Protein AF-A0AAP5H5X7-F1 (afdb_monomer)

Nearest PDB structures (foldseek):
  4ilo-assembly1_A  TM=9.196E-01  e=3.687E-01  Chlamydia trachomatis L2/434/Bu
  4wpe-assembly1_A-2  TM=8.777E-01  e=2.007E+00  Saccharomyces cerevisiae S288C
  3na7-assembly1_A  TM=5.187E-01  e=3.936E-01  Helicobacter pylori NCTC 11638

pLDDT: mean 79.78, std 10.84, range [44.06, 90.75]

Sequence (95 aa):
MDRKGNDSDRGAINRIVKEHNATVTDLRKYATAKKQIRAEIEKSKTPEEIRAARNQMYQQKTESQAKISQAEGLLQKIHQLKDLAINRTELIRKL

Mean predicted aligned error: 8.85 Å

Radius of gyration: 21.43 Å; Cα contacts (8 Å, |Δi|>4): 33; chains: 1; bounding box: 49×16×64 Å

Organism: Paenibacillus amylolyticus (NCBI:txid1451)

Solvent-accessible surface area (backbone atoms only — not comparable to full-atom values): 5216 Å² total; per-residue (Å²): 142,74,66,75,62,58,57,52,54,53,54,48,52,55,50,49,52,51,52,32,53,52,43,51,51,53,53,52,51,48,58,51,49,53,53,51,47,51,56,46,46,76,67,45,88,47,75,64,54,37,50,52,45,48,51,52,51,52,54,52,48,56,56,46,51,55,47,48,55,52,35,52,53,42,50,51,53,51,49,54,53,52,52,51,54,51,54,52,53,54,53,61,73,75,108

Foldseek 3Di:
DPPVVVVVLVVVLVVLVVVLVVLVVVLVVLVVVLVVLVVQCVVDDDPVSVVVSVVVNVVSVVVNVVSVVSSVVSVVVNVVSVVVVVVVVVVVVVD

Secondary structure (DSSP, 8-state):
--HHHHHHHHHHHHHHHHHHHHHHHHHHHHHHHHHHHHHHHHH--SHHHHHHHHHHHHHHHHHHHHHHHHHHHHHHHHHHHHHHHHHHHHHHHT-

Structure (mmCIF, N/CA/C/O backbone):
data_AF-A0AAP5H5X7-F1
#
_entry.id   AF-A0AAP5H5X7-F1
#
loop_
_atom_site.group_PDB
_atom_site.id
_atom_site.type_symbol
_atom_site.label_atom_id
_atom_site.label_alt_id
_atom_site.label_comp_id
_atom_site.label_asym_id
_atom_site.label_entity_id
_atom_site.label_seq_id
_atom_site.pdbx_PDB_ins_code
_atom_site.Cartn_x
_atom_site.Cartn_y
_atom_site.Cartn_z
_atom_site.occupancy
_atom_site.B_iso_or_equiv
_atom_site.auth_seq_id
_atom_site.auth_comp_id
_atom_site.auth_asym_id
_atom_site.auth_atom_id
_atom_site.pdbx_PDB_model_num
ATOM 1 N N . MET A 1 1 ? 14.813 -1.097 -38.961 1.00 44.06 1 MET A N 1
ATOM 2 C CA . MET A 1 1 ? 13.365 -1.155 -38.643 1.00 44.06 1 MET A CA 1
ATOM 3 C C . MET A 1 1 ? 13.287 -1.298 -37.128 1.00 44.06 1 MET A C 1
ATOM 5 O O . MET A 1 1 ? 13.336 -2.417 -36.655 1.00 44.06 1 MET A O 1
ATOM 9 N N . ASP A 1 2 ? 13.220 -0.198 -36.364 1.00 46.84 2 ASP A N 1
ATOM 10 C CA . ASP A 1 2 ? 13.540 -0.242 -34.913 1.00 46.84 2 ASP A CA 1
ATOM 11 C C . ASP A 1 2 ? 12.514 0.446 -34.001 1.00 46.84 2 ASP A C 1
ATOM 13 O O . ASP A 1 2 ? 12.730 0.611 -32.803 1.00 46.84 2 ASP A O 1
ATOM 17 N N . ARG A 1 3 ? 11.363 0.863 -34.542 1.00 46.62 3 ARG A N 1
ATOM 18 C CA . ARG A 1 3 ? 10.361 1.603 -33.751 1.00 46.62 3 ARG A CA 1
ATOM 19 C C . ARG A 1 3 ? 9.448 0.703 -32.911 1.00 46.62 3 ARG A C 1
ATOM 21 O O . ARG A 1 3 ? 8.971 1.143 -31.875 1.00 46.62 3 ARG A O 1
ATOM 28 N N . LYS A 1 4 ? 9.258 -0.567 -33.295 1.00 45.94 4 LYS A N 1
ATOM 29 C CA . LYS A 1 4 ? 8.309 -1.475 -32.618 1.00 45.94 4 LYS A CA 1
ATOM 30 C C . LYS A 1 4 ? 8.730 -1.902 -31.202 1.00 45.94 4 LYS A C 1
ATOM 32 O O . LYS A 1 4 ? 7.851 -2.153 -30.387 1.00 45.94 4 LYS A O 1
ATOM 37 N N . GLY A 1 5 ? 10.027 -1.945 -30.883 1.00 47.81 5 GLY A N 1
ATOM 38 C CA . GLY A 1 5 ? 10.494 -2.278 -29.525 1.00 47.81 5 GLY A CA 1
ATOM 39 C C . GLY A 1 5 ? 10.295 -1.134 -28.523 1.00 47.81 5 GLY A C 1
ATOM 40 O O . GLY A 1 5 ? 9.802 -1.344 -27.417 1.00 47.81 5 GLY A O 1
ATOM 41 N N . ASN A 1 6 ? 10.574 0.100 -28.955 1.00 50.81 6 ASN A N 1
ATOM 42 C CA . ASN A 1 6 ? 10.616 1.283 -28.089 1.00 50.81 6 ASN A CA 1
ATOM 43 C C . ASN A 1 6 ? 9.234 1.708 -27.553 1.00 50.81 6 ASN A C 1
ATOM 45 O O . ASN A 1 6 ? 9.124 2.191 -26.424 1.00 50.81 6 ASN A O 1
ATOM 49 N N . ASP A 1 7 ? 8.179 1.518 -28.350 1.00 53.28 7 ASP A N 1
ATOM 50 C CA . ASP A 1 7 ? 6.801 1.815 -27.937 1.00 53.28 7 ASP A CA 1
ATOM 51 C C . ASP A 1 7 ? 6.272 0.781 -26.931 1.00 53.28 7 ASP A C 1
ATOM 53 O O . ASP A 1 7 ? 5.495 1.121 -26.034 1.00 53.28 7 ASP A O 1
ATOM 57 N N . SER A 1 8 ? 6.746 -0.468 -27.020 1.00 60.72 8 SER A N 1
ATOM 58 C CA . SER A 1 8 ? 6.373 -1.528 -26.080 1.00 60.72 8 SER A CA 1
ATOM 59 C C . SER A 1 8 ? 6.977 -1.298 -24.688 1.00 60.72 8 SER A C 1
ATOM 61 O O . SER A 1 8 ? 6.260 -1.396 -23.688 1.00 60.72 8 SER A O 1
ATOM 63 N N . ASP A 1 9 ? 8.241 -0.861 -24.630 1.00 64.50 9 ASP A N 1
ATOM 64 C CA . ASP A 1 9 ? 8.966 -0.587 -23.384 1.00 64.50 9 ASP A CA 1
ATOM 65 C C . ASP A 1 9 ? 8.402 0.645 -22.664 1.00 64.50 9 ASP A C 1
ATOM 67 O O . ASP A 1 9 ? 8.136 0.618 -21.459 1.00 64.50 9 ASP A O 1
ATOM 71 N N . ARG A 1 10 ? 8.115 1.722 -23.412 1.00 66.75 10 ARG A N 1
ATOM 72 C CA . ARG A 1 10 ? 7.443 2.918 -22.872 1.00 66.75 10 ARG A CA 1
ATOM 73 C C . ARG A 1 10 ? 6.035 2.604 -22.367 1.00 66.75 10 ARG A C 1
ATOM 75 O O . ARG A 1 10 ? 5.641 3.079 -21.300 1.00 66.75 10 ARG A O 1
ATOM 82 N N . GLY A 1 11 ? 5.286 1.777 -23.097 1.00 76.56 11 GLY A N 1
ATOM 83 C CA . GLY A 1 11 ? 3.961 1.316 -22.684 1.00 76.56 11 GLY A CA 1
ATOM 84 C C . GLY A 1 11 ? 3.988 0.436 -21.429 1.00 76.56 11 GLY A C 1
ATOM 85 O O . GLY A 1 11 ? 3.037 0.459 -20.646 1.00 76.56 11 GLY A O 1
ATOM 86 N N . ALA A 1 12 ? 5.054 -0.336 -21.213 1.00 76.38 12 ALA A N 1
ATOM 87 C CA . ALA A 1 12 ? 5.251 -1.128 -20.000 1.00 76.38 12 ALA A CA 1
ATOM 88 C C . ALA A 1 12 ? 5.614 -0.247 -18.791 1.00 76.38 12 ALA A C 1
ATOM 90 O O . ALA A 1 12 ? 4.980 -0.367 -17.742 1.00 76.38 12 ALA A O 1
ATOM 91 N N . ILE A 1 13 ? 6.546 0.702 -18.952 1.00 77.06 13 ILE A N 1
ATOM 92 C CA . ILE A 1 13 ? 6.933 1.655 -17.895 1.00 77.06 13 ILE A CA 1
ATOM 93 C C . ILE A 1 13 ? 5.722 2.466 -17.422 1.00 77.06 13 ILE A C 1
ATOM 95 O O . ILE A 1 13 ? 5.449 2.533 -16.225 1.00 77.06 13 ILE A O 1
ATOM 99 N N . ASN A 1 14 ? 4.947 3.029 -18.354 1.00 82.38 14 ASN A N 1
ATOM 100 C CA . ASN A 1 14 ? 3.769 3.828 -18.010 1.00 82.38 14 ASN A CA 1
ATOM 101 C C . ASN A 1 14 ? 2.714 3.019 -17.240 1.00 82.38 14 ASN A C 1
ATOM 103 O O .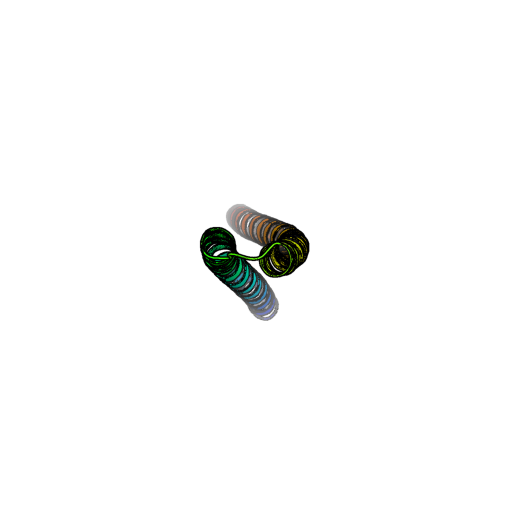 ASN A 1 14 ? 2.061 3.560 -16.347 1.00 82.38 14 ASN A O 1
ATOM 107 N N . ARG A 1 15 ? 2.560 1.723 -17.545 1.00 85.12 15 ARG A N 1
ATOM 108 C CA . ARG A 1 15 ? 1.667 0.826 -16.796 1.00 85.12 15 ARG A CA 1
ATOM 109 C C . ARG A 1 15 ? 2.151 0.620 -15.362 1.00 85.12 15 ARG A C 1
ATOM 111 O O . ARG A 1 15 ? 1.359 0.807 -14.444 1.00 85.12 15 ARG A O 1
ATOM 118 N N . ILE A 1 16 ? 3.440 0.333 -15.170 1.00 83.44 16 ILE A N 1
ATOM 119 C CA . ILE A 1 16 ? 4.035 0.127 -13.838 1.00 83.44 16 ILE A CA 1
ATOM 120 C C . ILE A 1 16 ? 3.939 1.405 -12.992 1.00 83.44 16 ILE A C 1
ATOM 122 O O . ILE A 1 16 ? 3.548 1.347 -11.829 1.00 83.44 16 ILE A O 1
ATOM 126 N N . VAL A 1 17 ? 4.223 2.574 -13.575 1.00 85.19 17 VAL A N 1
ATOM 127 C CA . VAL A 1 17 ? 4.096 3.868 -12.882 1.00 85.19 17 VAL A CA 1
ATOM 128 C C . VAL A 1 17 ? 2.645 4.144 -12.483 1.00 85.19 17 VAL A C 1
ATOM 130 O O . VAL A 1 17 ? 2.381 4.571 -11.358 1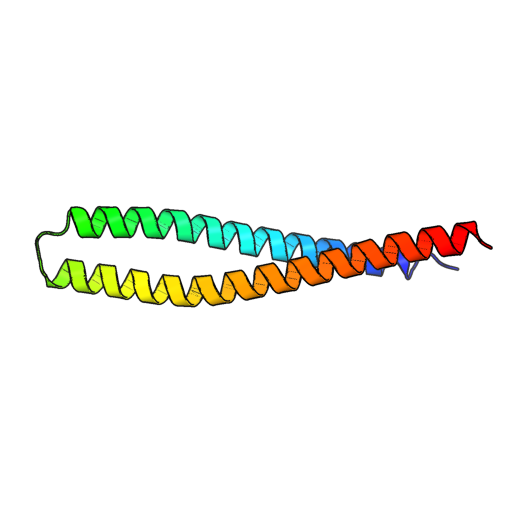.00 85.19 17 VAL A O 1
ATOM 133 N N . LYS A 1 18 ? 1.685 3.874 -13.375 1.00 88.25 18 LYS A N 1
ATOM 134 C CA . LYS A 1 18 ? 0.256 4.035 -13.073 1.00 88.25 18 LYS A CA 1
ATOM 135 C C . LYS A 1 18 ? -0.185 3.115 -11.932 1.00 88.25 18 LYS A C 1
ATOM 137 O O . LYS A 1 18 ? -0.900 3.566 -11.040 1.00 88.25 18 LYS A O 1
ATOM 142 N N . GLU A 1 19 ? 0.260 1.862 -11.938 1.00 86.69 19 GLU A N 1
ATOM 143 C CA . GLU A 1 19 ? -0.033 0.887 -10.883 1.00 86.69 19 GLU A CA 1
ATOM 144 C C . GLU A 1 19 ? 0.594 1.288 -9.538 1.00 86.69 19 GLU A C 1
ATOM 146 O O . GLU A 1 19 ? -0.073 1.250 -8.501 1.00 86.69 19 GLU A O 1
ATOM 151 N N . HIS A 1 20 ? 1.840 1.772 -9.551 1.00 87.12 20 HIS A N 1
ATOM 152 C CA . HIS A 1 20 ? 2.507 2.292 -8.357 1.00 87.12 20 HIS A CA 1
ATOM 153 C C . HIS A 1 20 ? 1.726 3.473 -7.760 1.00 87.12 20 HIS A C 1
ATOM 155 O O . HIS A 1 20 ? 1.400 3.471 -6.574 1.00 87.12 20 HIS A O 1
ATOM 161 N N . ASN A 1 21 ? 1.337 4.446 -8.590 1.00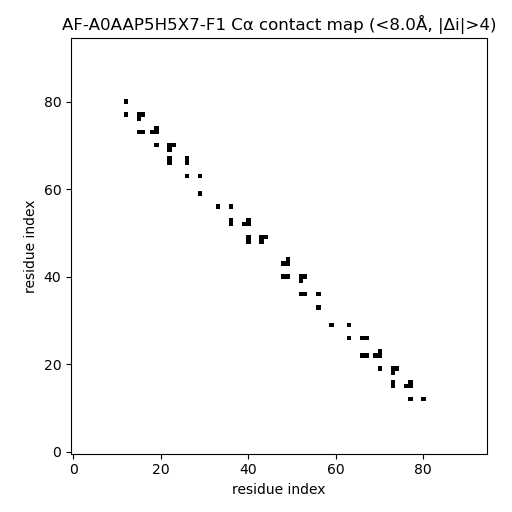 83.88 21 ASN A N 1
ATOM 162 C CA . ASN A 1 21 ? 0.576 5.617 -8.147 1.00 83.88 21 ASN A CA 1
ATOM 163 C C . ASN A 1 21 ? -0.816 5.255 -7.603 1.00 83.88 21 ASN A C 1
ATOM 165 O O . ASN A 1 21 ? -1.280 5.862 -6.631 1.00 83.88 21 ASN A O 1
ATOM 169 N N . ALA A 1 22 ? -1.482 4.261 -8.198 1.00 88.19 22 ALA A N 1
ATOM 170 C CA . ALA A 1 22 ? -2.747 3.742 -7.683 1.00 88.19 22 ALA A CA 1
ATOM 171 C C . ALA A 1 22 ? -2.558 3.115 -6.291 1.00 88.19 22 ALA A C 1
ATOM 173 O O . ALA A 1 22 ? -3.286 3.454 -5.357 1.00 88.19 22 ALA A O 1
ATOM 174 N N . THR A 1 23 ? -1.514 2.301 -6.121 1.00 84.81 23 THR A N 1
ATOM 175 C CA . THR A 1 23 ? -1.175 1.674 -4.833 1.00 84.81 23 THR A CA 1
ATOM 176 C C . THR A 1 23 ? -0.854 2.720 -3.759 1.00 84.81 23 THR A C 1
ATOM 178 O O . THR A 1 23 ? -1.360 2.646 -2.639 1.00 84.81 23 THR A O 1
ATOM 181 N N . VAL A 1 24 ? -0.091 3.765 -4.099 1.00 85.12 24 VAL A N 1
ATOM 182 C CA . VAL A 1 24 ? 0.195 4.892 -3.190 1.00 85.12 24 VAL A CA 1
ATOM 183 C C . VAL A 1 24 ? -1.082 5.640 -2.795 1.00 85.12 24 VAL A C 1
ATOM 185 O O . VAL A 1 24 ? -1.239 6.041 -1.640 1.00 85.12 24 VAL A O 1
ATOM 188 N N . THR A 1 25 ? -2.014 5.824 -3.730 1.00 90.19 25 THR A N 1
ATOM 189 C CA . THR A 1 25 ? -3.304 6.473 -3.451 1.00 90.19 25 THR A CA 1
ATOM 190 C C . THR A 1 25 ? -4.122 5.671 -2.442 1.00 90.19 25 THR A C 1
ATOM 192 O O . THR A 1 25 ? -4.676 6.241 -1.500 1.00 90.19 25 THR A O 1
ATOM 195 N N . ASP A 1 26 ? -4.151 4.351 -2.585 1.00 83.88 26 ASP A N 1
ATOM 196 C CA . ASP A 1 26 ? -4.815 3.460 -1.638 1.00 83.88 26 ASP A CA 1
ATOM 197 C C . ASP A 1 26 ? -4.178 3.499 -0.245 1.00 83.88 26 ASP A C 1
ATOM 199 O O . ASP A 1 26 ? -4.890 3.561 0.759 1.00 83.88 26 ASP A O 1
ATOM 203 N N . LEU A 1 27 ? -2.845 3.547 -0.165 1.00 84.81 27 LEU A N 1
ATOM 204 C CA . LEU A 1 27 ? -2.131 3.700 1.107 1.00 84.81 27 LEU A CA 1
ATOM 205 C C . LEU A 1 27 ? -2.450 5.035 1.796 1.00 84.81 27 LEU A C 1
ATOM 207 O O . LEU A 1 27 ? -2.598 5.087 3.019 1.00 84.81 27 LEU A O 1
ATOM 211 N N . ARG A 1 28 ? -2.626 6.119 1.029 1.00 88.06 28 ARG A N 1
ATOM 212 C CA . ARG A 1 28 ? -3.077 7.412 1.574 1.00 88.06 28 ARG A CA 1
ATOM 213 C C . ARG A 1 28 ? -4.501 7.336 2.121 1.00 88.06 28 ARG A C 1
ATOM 215 O O . ARG A 1 28 ? -4.755 7.869 3.200 1.00 88.06 28 ARG A O 1
ATOM 222 N N . LYS A 1 29 ? -5.417 6.655 1.423 1.00 86.31 29 LYS A N 1
ATOM 223 C CA . LYS A 1 29 ? -6.786 6.424 1.921 1.00 86.31 29 LYS A CA 1
ATOM 224 C C . LYS A 1 29 ? -6.771 5.650 3.237 1.00 86.31 29 LYS A C 1
ATOM 226 O O . LYS A 1 29 ? -7.462 6.047 4.171 1.00 86.31 29 LYS A O 1
ATOM 231 N N . TYR A 1 30 ? -5.934 4.618 3.346 1.00 83.94 30 TYR A N 1
ATOM 232 C CA . TYR A 1 30 ? -5.746 3.893 4.602 1.00 83.94 30 TYR A CA 1
ATOM 233 C C . TYR A 1 30 ? -5.237 4.798 5.733 1.00 83.94 30 TYR A C 1
ATOM 235 O O . TYR A 1 30 ? -5.764 4.751 6.842 1.00 83.94 30 TYR A O 1
ATOM 243 N N . ALA A 1 31 ? -4.255 5.666 5.469 1.00 84.75 31 ALA A N 1
ATOM 244 C CA . ALA A 1 31 ? -3.760 6.600 6.481 1.00 84.75 31 ALA A CA 1
ATOM 245 C C . ALA A 1 31 ? -4.872 7.525 7.015 1.00 84.75 31 ALA A C 1
ATOM 247 O O . ALA A 1 31 ? -4.909 7.817 8.213 1.00 84.75 31 ALA A O 1
ATOM 248 N N . THR A 1 32 ? -5.799 7.948 6.151 1.00 87.75 32 THR A N 1
ATOM 249 C CA . THR A 1 32 ? -6.990 8.713 6.545 1.00 87.75 32 THR A CA 1
ATOM 250 C C . THR A 1 32 ? -7.980 7.860 7.341 1.00 87.75 32 THR A C 1
ATOM 252 O O . THR A 1 32 ? -8.397 8.285 8.418 1.00 87.75 32 THR A O 1
ATOM 255 N N . ALA A 1 33 ? -8.299 6.647 6.880 1.00 82.56 33 ALA A N 1
ATOM 256 C CA . ALA A 1 33 ? -9.200 5.726 7.580 1.00 82.56 33 ALA A CA 1
ATOM 257 C C . ALA A 1 33 ? -8.692 5.392 8.992 1.00 82.56 33 ALA A C 1
ATOM 259 O O . ALA A 1 33 ? -9.444 5.441 9.960 1.00 82.56 33 ALA A O 1
ATOM 260 N N . LYS A 1 34 ? -7.380 5.179 9.149 1.00 85.06 34 LYS A N 1
ATOM 261 C CA . LYS A 1 34 ? -6.745 4.966 10.455 1.00 85.06 34 LYS A CA 1
ATOM 262 C C . LYS A 1 34 ? -6.951 6.148 11.409 1.00 85.06 34 LYS A C 1
ATOM 264 O O . LYS A 1 34 ? -7.146 5.935 12.603 1.00 85.06 34 LYS A O 1
ATOM 269 N N . LYS A 1 35 ? -6.901 7.392 10.911 1.00 86.81 35 LYS A N 1
ATOM 270 C CA . LYS A 1 35 ? -7.184 8.586 11.731 1.00 86.81 35 LYS A CA 1
ATOM 271 C C . LYS A 1 35 ? -8.650 8.632 12.163 1.00 86.81 35 LYS A C 1
ATOM 273 O O . LYS A 1 35 ? -8.914 8.960 13.314 1.00 86.81 35 LYS A O 1
ATOM 278 N N . GLN A 1 36 ? -9.573 8.283 11.267 1.00 85.75 36 GLN A N 1
ATOM 279 C CA . GLN A 1 36 ? -11.009 8.238 11.560 1.00 85.75 36 GLN A CA 1
ATOM 280 C C . GLN A 1 36 ? -11.331 7.177 12.616 1.00 85.75 36 GLN A C 1
ATOM 282 O O . GLN A 1 36 ? -11.893 7.519 13.649 1.00 85.75 36 GLN A O 1
ATOM 287 N N . ILE A 1 37 ? -10.858 5.941 12.428 1.00 82.44 37 ILE A N 1
ATOM 288 C CA . ILE A 1 37 ? -11.059 4.839 13.384 1.00 82.44 37 ILE A CA 1
ATOM 289 C C . ILE A 1 37 ? -10.461 5.184 14.754 1.00 82.44 37 ILE A C 1
ATOM 291 O O . ILE A 1 37 ? -11.055 4.896 15.788 1.00 82.44 37 ILE A O 1
ATOM 295 N N . ARG A 1 38 ? -9.297 5.847 14.798 1.00 84.06 38 ARG A N 1
ATOM 296 C CA . ARG A 1 38 ? -8.716 6.304 16.069 1.00 84.06 38 ARG A CA 1
ATOM 297 C C . ARG A 1 38 ? -9.618 7.319 16.776 1.00 84.06 38 ARG A C 1
ATOM 299 O O . ARG A 1 38 ? -9.838 7.187 17.975 1.00 84.06 38 ARG A O 1
ATOM 306 N N . ALA A 1 39 ? -10.162 8.285 16.038 1.00 85.69 39 ALA A N 1
ATOM 307 C CA . ALA A 1 39 ? -11.103 9.258 16.582 1.00 85.69 39 ALA A CA 1
ATOM 308 C C . ALA A 1 39 ? -12.429 8.607 17.027 1.00 85.69 39 ALA A C 1
ATOM 310 O O . ALA A 1 39 ? -13.033 9.052 17.998 1.00 85.69 39 ALA A O 1
ATOM 311 N N . GLU A 1 40 ? -12.883 7.551 16.346 1.00 80.88 40 GLU A N 1
ATOM 312 C CA . GLU A 1 40 ? -14.046 6.751 16.754 1.00 80.88 40 GLU A CA 1
ATOM 313 C C . GLU A 1 40 ? -13.776 5.980 18.047 1.00 80.88 40 GLU A C 1
ATOM 315 O O . GLU A 1 40 ? -14.613 6.015 18.944 1.00 80.88 40 GLU A O 1
ATOM 320 N N . ILE A 1 41 ? -12.595 5.369 18.201 1.00 81.00 41 ILE A N 1
ATOM 321 C CA . ILE A 1 41 ? -12.180 4.707 19.450 1.00 81.00 41 ILE A CA 1
ATOM 322 C C . ILE A 1 41 ? -12.144 5.710 20.610 1.00 81.00 41 ILE A C 1
ATOM 324 O O . ILE A 1 41 ? -12.612 5.393 21.697 1.00 81.00 41 ILE A O 1
ATOM 328 N N . GLU A 1 42 ? -11.631 6.922 20.383 1.00 82.88 42 GLU A N 1
ATOM 329 C CA . GLU A 1 42 ? -11.572 7.985 21.400 1.00 82.88 42 GLU A CA 1
ATOM 330 C C . GLU A 1 42 ? -12.963 8.504 21.811 1.00 82.88 42 GLU A C 1
ATOM 332 O O . GLU A 1 42 ? -13.135 8.984 22.930 1.00 82.88 42 GLU A O 1
ATOM 337 N N . LYS A 1 43 ? -13.964 8.399 20.927 1.00 83.25 43 LYS A N 1
ATOM 338 C CA . LYS A 1 43 ? -15.358 8.800 21.192 1.00 83.25 43 LYS A CA 1
ATOM 339 C C . LYS A 1 43 ? -16.242 7.663 21.708 1.00 83.25 43 LYS A C 1
ATOM 341 O O . LYS A 1 43 ? -17.294 7.939 22.286 1.00 83.25 43 LYS A O 1
ATOM 346 N N . SER A 1 44 ? -15.849 6.416 21.460 1.00 79.81 44 SER A N 1
ATOM 347 C CA . SER A 1 44 ? -16.593 5.214 21.842 1.00 79.81 44 SER A CA 1
ATOM 348 C C . SER A 1 44 ? -16.741 5.131 23.357 1.00 79.81 44 SER A C 1
ATOM 350 O O . SER A 1 44 ? -15.782 5.344 24.098 1.00 79.81 44 SER A O 1
ATOM 352 N N . LYS A 1 45 ? -17.948 4.806 23.827 1.00 72.81 45 LYS A N 1
ATOM 353 C CA . LYS A 1 45 ? -18.254 4.732 25.267 1.00 72.81 45 LYS A CA 1
ATOM 354 C C . LYS A 1 45 ? -18.383 3.298 25.764 1.00 72.81 45 LYS A C 1
ATOM 356 O O . LYS A 1 45 ? -18.335 3.078 26.972 1.00 72.81 45 LYS A O 1
ATOM 361 N N . THR A 1 46 ? -18.530 2.333 24.854 1.00 86.25 46 THR A N 1
ATOM 362 C CA . THR A 1 46 ? -18.725 0.925 25.208 1.00 86.25 46 THR A CA 1
ATOM 363 C C . THR A 1 46 ? -17.509 0.057 24.846 1.00 86.25 46 THR A C 1
ATOM 365 O O . THR A 1 46 ? -16.853 0.273 23.820 1.00 86.25 46 THR A O 1
ATOM 368 N N . PRO A 1 47 ? -17.190 -0.967 25.658 1.00 83.12 47 PRO A N 1
ATOM 369 C CA . PRO A 1 47 ? -16.127 -1.922 25.343 1.00 83.12 47 PRO A CA 1
ATOM 370 C C . PRO A 1 47 ? -16.355 -2.736 24.057 1.00 83.12 47 PRO A C 1
ATOM 372 O O . PRO A 1 47 ? -15.379 -3.220 23.472 1.00 83.12 47 PRO A O 1
ATOM 375 N N . GLU A 1 48 ? -17.604 -2.938 23.616 1.00 86.06 48 GLU A N 1
ATOM 376 C CA . GLU A 1 48 ? -17.893 -3.595 22.332 1.00 86.06 48 GLU A CA 1
ATOM 377 C C . GLU A 1 48 ? -17.494 -2.725 21.134 1.00 86.06 48 GLU A C 1
ATOM 379 O O . GLU A 1 48 ? -16.801 -3.219 20.241 1.00 86.06 48 GLU A O 1
ATOM 384 N N . GLU A 1 49 ? -17.853 -1.438 21.131 1.00 80.44 49 GLU A N 1
ATOM 385 C CA . GLU A 1 49 ? -17.505 -0.495 20.054 1.00 80.44 49 GLU A CA 1
ATOM 386 C C . GLU A 1 49 ? -15.985 -0.365 19.897 1.00 80.44 49 GLU A C 1
ATOM 388 O O . GLU A 1 49 ? -15.452 -0.447 18.788 1.00 80.44 49 GLU A O 1
ATOM 393 N N . ILE A 1 50 ? -15.262 -0.276 21.020 1.00 82.12 50 ILE A N 1
ATOM 394 C CA . ILE A 1 50 ? -13.794 -0.218 21.025 1.00 82.12 50 ILE A CA 1
ATOM 395 C C . ILE A 1 50 ? -13.194 -1.496 20.421 1.00 82.12 50 ILE A C 1
ATOM 397 O O . ILE A 1 50 ? -12.237 -1.426 19.644 1.00 82.12 50 ILE A O 1
ATOM 401 N N . ARG A 1 51 ? -13.738 -2.678 20.751 1.00 87.12 51 ARG A N 1
ATOM 402 C CA . ARG A 1 51 ? -13.273 -3.956 20.181 1.00 87.12 51 ARG A CA 1
ATOM 403 C C . ARG A 1 51 ? -13.540 -4.043 18.682 1.00 87.12 51 ARG A C 1
ATOM 405 O O . ARG A 1 51 ? -12.639 -4.443 17.944 1.00 87.12 51 ARG A O 1
ATOM 412 N N . ALA A 1 52 ? -14.729 -3.650 18.232 1.00 85.56 52 ALA A N 1
ATOM 413 C CA . ALA A 1 52 ? -15.088 -3.650 16.817 1.00 85.56 52 ALA A CA 1
ATOM 414 C C . ALA A 1 52 ? -14.162 -2.728 16.002 1.00 85.56 52 ALA A C 1
ATOM 416 O O . ALA A 1 52 ? -13.533 -3.178 15.041 1.00 85.56 52 ALA A O 1
ATOM 417 N N . ALA A 1 53 ? -13.975 -1.484 16.452 1.00 82.62 53 ALA A N 1
ATOM 418 C CA . ALA A 1 53 ? -13.091 -0.517 15.805 1.00 82.62 53 ALA A CA 1
ATOM 419 C C . ALA A 1 53 ? -11.620 -0.981 15.797 1.00 82.62 53 ALA A C 1
ATOM 421 O O . ALA A 1 53 ? -10.904 -0.836 14.802 1.00 82.62 53 ALA A O 1
ATOM 422 N N . ARG A 1 54 ? -11.155 -1.621 16.880 1.00 84.00 54 ARG A N 1
ATOM 423 C CA . ARG A 1 54 ? -9.800 -2.188 16.952 1.00 84.00 54 ARG A CA 1
ATOM 424 C C . ARG A 1 54 ? -9.604 -3.342 15.967 1.00 84.00 54 ARG A C 1
ATOM 426 O O . ARG A 1 54 ? -8.565 -3.395 15.310 1.00 84.00 54 ARG A O 1
ATOM 433 N N . ASN A 1 55 ? -10.583 -4.237 15.833 1.00 88.06 55 ASN A N 1
ATOM 434 C CA . ASN A 1 55 ? -10.533 -5.340 14.869 1.00 88.06 55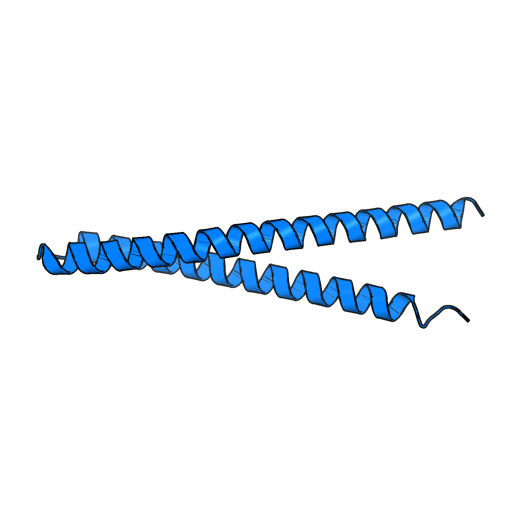 ASN A CA 1
ATOM 435 C C . ASN A 1 55 ? -10.473 -4.823 13.425 1.00 88.06 55 ASN A C 1
ATOM 437 O O . ASN A 1 55 ? -9.645 -5.292 12.643 1.00 88.06 55 ASN A O 1
ATOM 441 N N . GLN A 1 56 ? -11.268 -3.801 13.101 1.00 85.31 56 GLN A N 1
ATOM 442 C CA . GLN A 1 56 ? -11.215 -3.128 11.803 1.00 85.31 56 GLN A CA 1
ATOM 443 C C . GLN A 1 56 ? -9.834 -2.502 11.545 1.0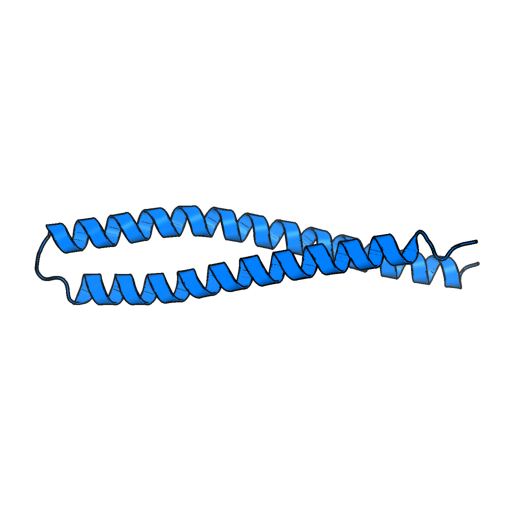0 85.31 56 GLN A C 1
ATOM 445 O O . GLN A 1 56 ? -9.269 -2.664 10.462 1.00 85.31 56 GLN A O 1
ATOM 450 N N . MET A 1 57 ? -9.230 -1.859 12.553 1.00 85.81 57 MET A N 1
ATOM 451 C CA . MET A 1 57 ? -7.873 -1.313 12.438 1.00 85.81 57 MET A CA 1
ATOM 452 C C . MET A 1 57 ? -6.827 -2.407 12.165 1.00 85.81 57 MET A C 1
ATOM 454 O O . MET A 1 57 ? -5.906 -2.195 11.374 1.00 85.81 57 MET A O 1
ATOM 458 N N . TYR A 1 58 ? -6.951 -3.575 12.804 1.00 87.44 58 TYR A N 1
ATOM 459 C CA . TYR A 1 58 ? -6.046 -4.705 12.573 1.00 87.44 58 TYR A CA 1
ATOM 460 C C . TYR A 1 58 ? -6.171 -5.273 11.157 1.00 87.44 58 TYR A C 1
ATOM 462 O O . TYR A 1 58 ? -5.145 -5.508 10.521 1.00 87.44 58 TYR A O 1
ATOM 470 N N . GLN A 1 59 ? -7.390 -5.449 10.644 1.00 87.75 59 GLN A N 1
ATOM 471 C CA . GLN A 1 59 ? -7.609 -5.918 9.270 1.00 87.75 59 GLN A CA 1
ATOM 472 C C . GLN A 1 59 ? -6.993 -4.953 8.252 1.00 87.75 59 GLN A C 1
ATOM 474 O O . GLN A 1 59 ? -6.161 -5.356 7.437 1.00 87.75 59 GLN A O 1
ATOM 479 N N . GLN A 1 60 ? -7.295 -3.658 8.377 1.00 85.38 60 GLN A N 1
ATOM 480 C CA . GLN A 1 60 ? -6.748 -2.647 7.474 1.00 85.38 60 GLN A CA 1
ATOM 481 C C . GLN A 1 60 ? -5.217 -2.533 7.568 1.00 85.38 60 GLN A C 1
ATOM 483 O O . GLN A 1 60 ? -4.553 -2.245 6.569 1.00 85.38 60 GLN A O 1
ATOM 488 N N . LYS A 1 61 ? -4.628 -2.781 8.748 1.00 86.06 61 LYS A N 1
ATOM 489 C CA . LYS A 1 61 ? -3.169 -2.833 8.917 1.00 86.06 61 LYS A CA 1
ATOM 490 C C . LYS A 1 61 ? -2.554 -3.948 8.077 1.00 86.06 61 LYS A C 1
ATOM 492 O O . LYS A 1 61 ? -1.572 -3.691 7.383 1.00 86.06 61 LYS A O 1
ATOM 497 N N . THR A 1 6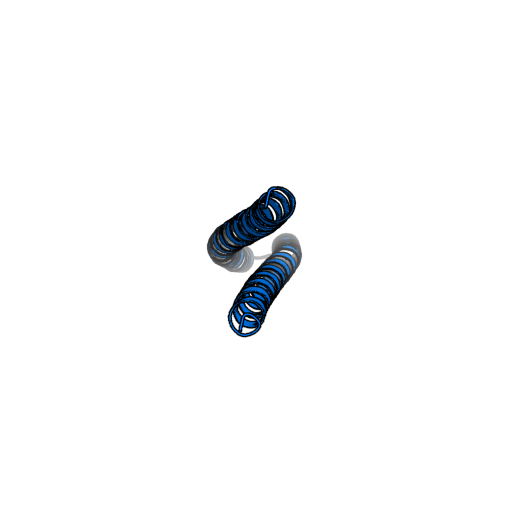2 ? -3.120 -5.150 8.131 1.00 88.31 62 THR A N 1
ATOM 498 C CA . THR A 1 62 ? -2.627 -6.304 7.368 1.00 88.31 62 THR A CA 1
ATOM 499 C C . THR A 1 62 ? -2.725 -6.056 5.864 1.00 88.31 62 THR A C 1
ATOM 501 O O . THR A 1 62 ? -1.743 -6.243 5.148 1.00 88.31 62 THR A O 1
ATOM 504 N N . GLU A 1 63 ? -3.862 -5.546 5.386 1.00 86.44 63 GLU A N 1
ATOM 505 C CA . GLU A 1 63 ? -4.046 -5.191 3.969 1.00 86.44 63 GLU A CA 1
ATOM 506 C C . GLU A 1 63 ? -3.050 -4.121 3.505 1.00 86.44 63 GLU A C 1
ATOM 508 O O . GLU A 1 63 ? -2.477 -4.201 2.418 1.00 86.44 63 GLU A O 1
ATOM 513 N N . SER A 1 64 ? -2.797 -3.123 4.349 1.00 84.94 64 SER A N 1
ATOM 514 C CA . SER A 1 64 ? -1.872 -2.037 4.025 1.00 84.94 64 SER A CA 1
ATOM 515 C C . SER A 1 64 ? -0.421 -2.494 3.997 1.00 84.94 64 SER A C 1
ATOM 517 O O . SER A 1 64 ? 0.344 -2.007 3.171 1.00 84.94 64 SER A O 1
ATOM 519 N N . GLN A 1 65 ? -0.044 -3.455 4.844 1.00 87.44 65 GLN A N 1
ATOM 520 C CA . GLN A 1 65 ? 1.278 -4.077 4.800 1.00 87.44 65 GLN A CA 1
ATOM 521 C C . GLN A 1 65 ? 1.523 -4.730 3.429 1.00 87.44 65 GLN A C 1
ATOM 523 O O . GLN A 1 65 ? 2.559 -4.488 2.815 1.00 87.44 65 GLN A O 1
ATOM 528 N N . ALA A 1 66 ? 0.544 -5.481 2.914 1.00 88.50 66 ALA A N 1
ATOM 529 C CA . ALA A 1 66 ? 0.636 -6.101 1.592 1.00 88.50 66 ALA A CA 1
ATOM 530 C C . ALA A 1 66 ? 0.753 -5.053 0.470 1.00 88.50 66 ALA A C 1
ATOM 532 O O . ALA A 1 66 ? 1.599 -5.182 -0.417 1.00 88.50 66 ALA A O 1
ATOM 533 N N . LYS A 1 67 ? -0.038 -3.972 0.542 1.00 85.50 67 LYS A N 1
ATOM 534 C CA . LYS A 1 67 ? 0.036 -2.860 -0.421 1.00 85.50 67 LYS A CA 1
ATOM 535 C C . LYS A 1 67 ? 1.377 -2.116 -0.373 1.00 85.50 67 LYS A C 1
ATOM 537 O O . LYS A 1 67 ? 1.861 -1.698 -1.421 1.00 85.50 67 LYS A O 1
ATOM 542 N N . ILE A 1 68 ? 1.997 -1.967 0.802 1.00 85.88 68 ILE A N 1
ATOM 543 C CA . ILE A 1 68 ? 3.347 -1.385 0.933 1.00 85.88 68 ILE A CA 1
ATOM 544 C C . ILE A 1 68 ? 4.362 -2.255 0.193 1.00 85.88 68 ILE A C 1
ATOM 546 O O . ILE A 1 68 ? 5.066 -1.745 -0.674 1.00 85.88 68 ILE A O 1
ATOM 550 N N . SER A 1 69 ? 4.378 -3.563 0.456 1.00 87.81 69 SER A N 1
ATOM 551 C CA . SER A 1 69 ? 5.299 -4.481 -0.223 1.00 87.81 69 SER A CA 1
ATOM 552 C C . SER A 1 69 ? 5.098 -4.489 -1.744 1.00 87.81 69 SER A C 1
ATOM 554 O O . SER A 1 69 ? 6.071 -4.510 -2.498 1.00 87.81 69 SER A O 1
ATOM 556 N N . GLN A 1 70 ? 3.850 -4.400 -2.220 1.00 87.56 70 GLN A N 1
ATOM 557 C CA . GLN A 1 70 ? 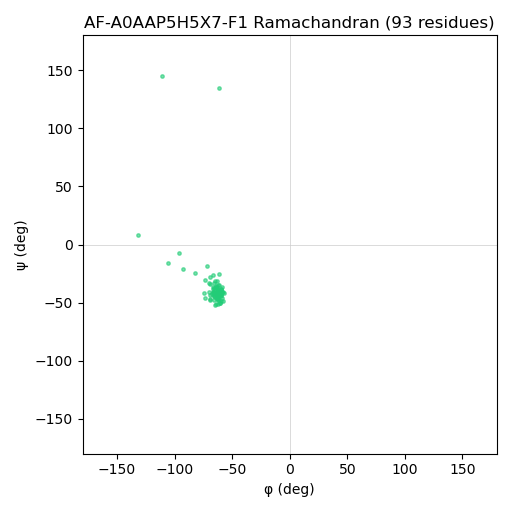3.561 -4.244 -3.650 1.00 87.56 70 GLN A CA 1
ATOM 558 C C . GLN A 1 70 ? 4.120 -2.924 -4.206 1.00 87.56 70 GLN A C 1
ATOM 560 O O . GLN A 1 70 ? 4.766 -2.924 -5.256 1.00 87.56 70 GLN A O 1
ATOM 565 N N . ALA A 1 71 ? 3.903 -1.802 -3.513 1.00 83.88 71 ALA A N 1
ATOM 566 C CA . ALA A 1 71 ? 4.392 -0.494 -3.941 1.00 83.88 71 ALA A CA 1
ATOM 567 C C . ALA A 1 71 ? 5.928 -0.441 -4.012 1.00 83.88 71 ALA A C 1
ATOM 569 O O . ALA A 1 71 ? 6.466 0.098 -4.981 1.00 83.88 71 ALA A O 1
ATOM 570 N N . GLU A 1 72 ? 6.617 -1.027 -3.028 1.00 85.44 72 GLU A N 1
ATOM 571 C CA . GLU A 1 72 ? 8.080 -1.156 -2.989 1.00 85.44 72 GLU A CA 1
ATOM 572 C C . GLU A 1 72 ? 8.602 -1.997 -4.159 1.00 85.44 72 GLU A C 1
ATOM 574 O O . GLU A 1 72 ? 9.524 -1.576 -4.860 1.00 85.44 72 GLU A O 1
ATOM 579 N N . GLY A 1 73 ? 7.967 -3.140 -4.440 1.00 90.75 73 GLY A N 1
ATOM 580 C CA . GLY A 1 73 ? 8.323 -3.981 -5.584 1.00 90.75 73 GLY A CA 1
ATOM 581 C C . GLY A 1 73 ? 8.130 -3.272 -6.930 1.00 90.75 73 GLY A C 1
ATOM 582 O O . GLY A 1 73 ? 8.971 -3.382 -7.824 1.00 90.75 73 GLY A O 1
ATOM 583 N N . LEU A 1 74 ? 7.053 -2.496 -7.085 1.00 85.31 74 LEU A N 1
ATOM 584 C CA . LEU A 1 74 ? 6.835 -1.676 -8.282 1.00 85.31 74 LEU A CA 1
ATOM 585 C C . LEU A 1 74 ? 7.895 -0.573 -8.416 1.00 85.31 74 LEU A C 1
ATOM 587 O O . LEU A 1 74 ? 8.378 -0.323 -9.519 1.00 85.31 74 LEU A O 1
ATOM 591 N N . LEU A 1 75 ? 8.302 0.049 -7.307 1.00 83.81 75 LEU A N 1
ATOM 592 C CA . LEU A 1 75 ? 9.332 1.089 -7.298 1.00 83.81 75 LEU A CA 1
ATOM 593 C C . LEU A 1 75 ? 10.709 0.537 -7.695 1.00 83.81 75 LEU A C 1
ATOM 595 O O . LEU A 1 75 ? 11.406 1.149 -8.504 1.00 83.81 75 LEU A O 1
ATOM 599 N N . GLN A 1 76 ? 11.069 -0.657 -7.218 1.00 88.50 76 GLN A N 1
ATOM 600 C CA . GLN A 1 76 ? 12.287 -1.350 -7.653 1.00 88.50 76 GLN A CA 1
ATOM 601 C C . GLN A 1 76 ? 12.284 -1.628 -9.162 1.00 88.50 76 GLN A C 1
ATOM 603 O O . GLN A 1 76 ? 13.281 -1.362 -9.833 1.00 88.50 76 GLN A O 1
ATOM 608 N N . LYS A 1 77 ? 11.156 -2.088 -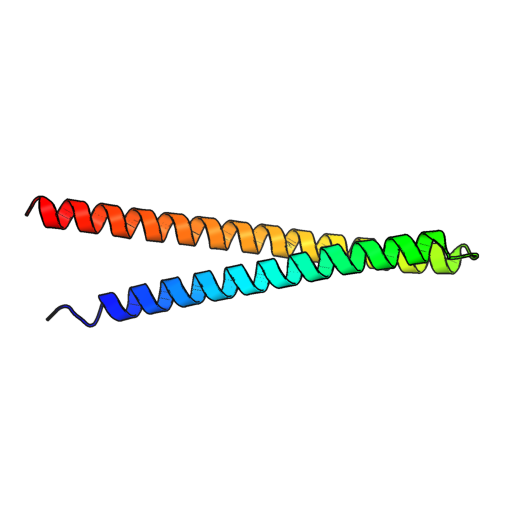9.722 1.00 85.06 77 LYS A N 1
ATOM 609 C CA . LYS A 1 77 ? 11.018 -2.288 -11.176 1.00 85.06 77 LYS A CA 1
ATOM 610 C C . LYS A 1 77 ? 11.194 -0.980 -11.950 1.00 85.06 77 LYS A C 1
ATOM 612 O O . LYS A 1 77 ? 11.848 -0.969 -12.988 1.00 85.06 77 LYS A O 1
ATOM 617 N N . ILE A 1 78 ? 10.647 0.129 -11.445 1.00 82.75 78 ILE A N 1
ATOM 618 C CA . ILE A 1 78 ? 10.827 1.456 -12.056 1.00 82.75 78 ILE A CA 1
ATOM 619 C C . ILE A 1 78 ? 12.309 1.856 -12.060 1.00 82.75 78 ILE A C 1
ATOM 621 O O . ILE A 1 78 ? 12.796 2.339 -13.081 1.00 82.75 78 ILE A O 1
ATOM 625 N N . HIS A 1 79 ? 13.039 1.631 -10.962 1.00 83.75 79 HIS A N 1
ATOM 626 C CA . HIS A 1 79 ? 14.478 1.911 -10.899 1.00 83.75 79 HIS A CA 1
ATOM 627 C C . HIS A 1 79 ? 15.274 1.069 -11.902 1.00 83.75 79 HIS A C 1
ATOM 629 O O . HIS A 1 79 ? 16.025 1.632 -12.692 1.00 83.75 79 HIS A O 1
ATOM 635 N N . GLN A 1 80 ? 15.030 -0.243 -11.965 1.00 85.25 80 GLN A N 1
ATOM 636 C CA . GLN A 1 80 ? 15.689 -1.127 -12.935 1.00 85.25 80 GLN A CA 1
ATOM 637 C C . GLN A 1 80 ? 15.461 -0.675 -14.385 1.00 85.25 80 GLN A C 1
ATOM 639 O O . GLN A 1 80 ? 16.387 -0.665 -15.195 1.00 85.25 80 GLN A O 1
ATOM 644 N N . LEU A 1 81 ? 14.234 -0.260 -14.718 1.00 81.19 81 LEU A N 1
ATOM 645 C CA . LEU A 1 81 ? 13.903 0.246 -16.052 1.00 81.19 81 LEU A CA 1
ATOM 646 C C . LEU A 1 81 ? 14.600 1.578 -16.357 1.00 81.19 81 LEU A C 1
ATOM 648 O O . LEU A 1 81 ? 15.024 1.806 -17.491 1.00 81.19 81 LEU A O 1
ATOM 652 N N . LYS A 1 82 ? 14.750 2.448 -15.354 1.00 80.12 82 LYS A N 1
ATOM 653 C CA . LYS A 1 82 ? 15.489 3.708 -15.489 1.00 80.12 82 LYS A CA 1
ATOM 654 C C . LYS A 1 82 ? 16.976 3.455 -15.752 1.00 80.12 82 LYS A C 1
ATOM 656 O O . LYS A 1 82 ? 17.530 4.062 -16.666 1.00 80.12 82 LYS A O 1
ATOM 661 N N . ASP A 1 83 ? 17.590 2.536 -15.013 1.00 82.06 83 ASP A N 1
ATOM 662 C CA . ASP A 1 83 ? 19.009 2.193 -15.161 1.00 82.06 83 ASP A CA 1
ATOM 663 C C . ASP A 1 83 ? 19.293 1.555 -16.530 1.00 82.06 83 ASP A C 1
ATOM 665 O O . ASP A 1 83 ? 20.246 1.930 -17.214 1.00 82.06 83 ASP A O 1
ATOM 669 N N . LEU A 1 84 ? 18.411 0.664 -16.999 1.00 80.38 84 LEU A N 1
ATOM 670 C CA . LEU A 1 84 ? 18.482 0.093 -18.350 1.00 80.38 84 LEU A CA 1
ATOM 671 C C . LEU A 1 84 ? 18.419 1.167 -19.447 1.00 80.38 84 LEU A C 1
ATOM 673 O O . LEU A 1 84 ? 19.163 1.094 -20.428 1.00 80.38 84 LEU A O 1
ATOM 677 N N . ALA A 1 85 ? 17.562 2.180 -19.291 1.00 74.88 85 ALA A N 1
ATOM 678 C CA . ALA A 1 85 ? 17.459 3.278 -20.251 1.00 74.88 85 ALA A CA 1
ATOM 679 C C . ALA A 1 85 ? 18.735 4.141 -20.299 1.00 74.88 85 ALA A C 1
ATOM 681 O O . ALA A 1 85 ? 19.155 4.562 -21.383 1.00 74.88 85 ALA A O 1
ATOM 682 N N . ILE A 1 86 ? 19.374 4.374 -19.147 1.00 76.38 86 ILE A N 1
ATOM 683 C CA . ILE A 1 86 ? 20.656 5.088 -19.052 1.00 76.38 86 ILE A CA 1
ATOM 684 C C . ILE A 1 86 ? 21.757 4.277 -19.743 1.00 76.38 86 ILE A C 1
ATOM 686 O O . ILE A 1 86 ? 22.389 4.783 -20.672 1.00 76.38 86 ILE A O 1
ATOM 690 N N . ASN A 1 87 ?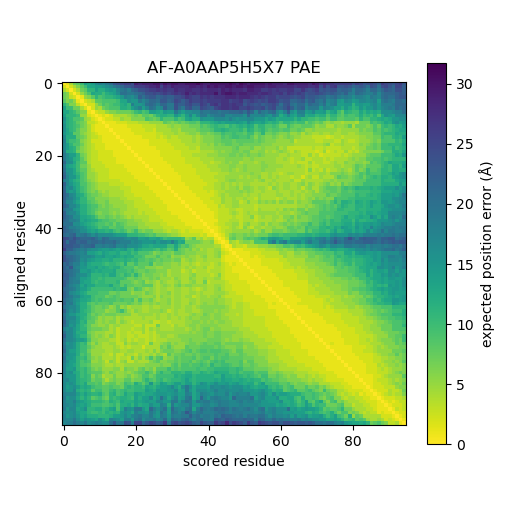 21.901 2.997 -19.389 1.00 75.31 87 ASN A N 1
ATOM 691 C CA . ASN A 1 87 ? 22.911 2.104 -19.965 1.00 75.31 87 ASN A CA 1
ATOM 692 C C . ASN A 1 87 ? 22.780 1.988 -21.490 1.00 75.31 87 ASN A C 1
ATOM 694 O O . ASN A 1 87 ? 23.777 2.038 -22.209 1.00 75.31 87 ASN A O 1
ATOM 698 N N . ARG A 1 88 ? 21.549 1.901 -22.014 1.00 73.25 88 ARG A N 1
ATOM 699 C CA . ARG A 1 88 ? 21.299 1.897 -23.464 1.00 73.25 88 ARG A CA 1
ATOM 700 C C . ARG A 1 88 ? 21.768 3.191 -24.132 1.00 73.25 88 ARG A C 1
ATOM 702 O O . ARG A 1 88 ? 22.330 3.144 -25.222 1.00 73.25 88 ARG A O 1
ATOM 709 N N . THR A 1 89 ? 21.544 4.337 -23.492 1.00 70.25 89 THR A N 1
ATOM 710 C CA . THR A 1 89 ? 21.955 5.647 -24.019 1.00 70.25 89 THR A CA 1
ATOM 711 C C . THR A 1 89 ? 23.478 5.778 -24.057 1.00 70.25 89 THR A C 1
ATOM 713 O O . THR A 1 89 ? 24.030 6.287 -25.031 1.00 70.25 89 THR A O 1
ATOM 716 N N . GLU A 1 90 ? 24.168 5.292 -23.026 1.00 75.38 90 GLU A N 1
ATOM 717 C CA . GLU A 1 90 ? 25.632 5.271 -22.982 1.00 75.38 90 GLU A CA 1
ATOM 718 C C . GLU A 1 90 ? 26.239 4.324 -24.016 1.00 75.38 90 GLU A C 1
ATOM 720 O O . GLU A 1 90 ? 27.242 4.669 -24.637 1.00 75.38 90 GLU A O 1
ATOM 725 N N . LEU A 1 91 ? 25.617 3.162 -24.240 1.00 72.62 91 LEU A N 1
ATOM 726 C CA . LEU A 1 91 ? 26.053 2.208 -25.257 1.00 72.62 91 LEU A CA 1
ATOM 727 C C . LEU A 1 91 ? 25.949 2.806 -26.668 1.00 72.62 91 LEU A C 1
ATOM 729 O O . LEU A 1 91 ? 26.881 2.684 -27.452 1.00 72.62 91 LEU A O 1
ATOM 733 N N . ILE A 1 92 ? 24.848 3.510 -26.964 1.00 73.88 92 ILE A N 1
ATOM 734 C CA . ILE A 1 92 ? 24.644 4.199 -28.249 1.00 73.88 92 ILE A CA 1
ATOM 735 C C . ILE A 1 92 ? 25.690 5.299 -28.476 1.00 73.88 92 ILE A C 1
ATOM 737 O O . ILE A 1 92 ? 26.100 5.501 -29.607 1.00 73.88 92 ILE A O 1
ATOM 741 N N . ARG A 1 93 ? 26.143 6.008 -27.433 1.00 69.38 93 ARG A N 1
ATOM 742 C CA . ARG A 1 93 ? 27.183 7.051 -27.564 1.00 69.38 93 ARG A CA 1
ATOM 743 C C . ARG A 1 93 ? 28.589 6.505 -27.830 1.00 69.38 93 ARG A C 1
ATOM 745 O O . ARG A 1 93 ? 29.463 7.285 -28.194 1.00 69.38 93 ARG A O 1
ATOM 752 N N . LYS A 1 94 ? 28.828 5.221 -27.552 1.00 72.31 94 LYS A N 1
ATOM 753 C CA . LYS A 1 94 ? 30.134 4.558 -27.708 1.00 72.31 94 LYS A CA 1
ATOM 754 C C . LYS A 1 94 ? 30.276 3.807 -29.040 1.00 72.31 94 LYS A C 1
ATOM 756 O O . LYS A 1 94 ? 31.368 3.312 -29.310 1.00 72.31 94 LYS A O 1
ATOM 761 N N . LEU A 1 95 ? 29.197 3.699 -29.816 1.00 61.59 95 LEU A N 1
ATOM 762 C CA . LEU A 1 95 ? 29.153 3.147 -31.174 1.00 61.59 95 LEU A CA 1
ATOM 763 C C . LEU A 1 95 ? 29.181 4.284 -32.199 1.00 61.59 95 LEU A C 1
ATOM 765 O O . LEU A 1 95 ? 29.782 4.066 -33.270 1.00 61.59 95 LEU A O 1
#